Protein AF-A0A840BVS8-F1 (afdb_monomer)

Organism: NCBI:txid1348468

Nearest PDB structures (foldseek):
  7nw0-assembly1_W  TM=4.360E-01  e=3.030E-01  Homo sapiens
  7pub-assembly1_CJ  TM=1.740E-01  e=9.868E+00  Trypanosoma brucei brucei

pLDDT: mean 74.05, std 23.43, range [30.84, 96.75]

Structure (mmCIF, N/CA/C/O backbone):
data_AF-A0A840BVS8-F1
#
_entry.id   AF-A0A840BVS8-F1
#
loop_
_atom_site.group_PDB
_atom_site.id
_atom_site.type_symbol
_atom_site.label_atom_id
_atom_site.label_alt_id
_atom_site.label_comp_id
_atom_site.label_asym_id
_atom_site.label_entity_id
_atom_site.label_seq_id
_atom_site.pdbx_PDB_ins_code
_atom_site.Cartn_x
_atom_site.Cartn_y
_atom_site.Cartn_z
_atom_site.occupancy
_atom_site.B_iso_or_equiv
_atom_site.auth_seq_id
_atom_site.auth_comp_id
_atom_site.auth_asym_id
_atom_site.auth_atom_id
_atom_site.pdbx_PDB_model_num
ATOM 1 N N . MET A 1 1 ? 5.462 -17.879 -0.298 1.00 39.31 1 MET A N 1
ATOM 2 C CA . MET A 1 1 ? 5.095 -17.302 1.011 1.00 39.31 1 MET A CA 1
ATOM 3 C C . MET A 1 1 ? 4.521 -15.932 0.700 1.00 39.31 1 MET A C 1
ATOM 5 O O . MET A 1 1 ? 5.220 -15.146 0.084 1.00 39.31 1 MET A O 1
ATOM 9 N N . GLN A 1 2 ? 3.218 -15.728 0.883 1.00 50.72 2 GLN A N 1
ATOM 10 C CA . GLN A 1 2 ? 2.559 -14.486 0.470 1.00 50.72 2 GLN A CA 1
ATOM 11 C C . GLN A 1 2 ? 2.526 -13.551 1.673 1.00 50.72 2 GLN A C 1
ATOM 13 O O . GLN A 1 2 ? 1.845 -13.839 2.653 1.00 50.72 2 GLN A O 1
ATOM 18 N N . ASP A 1 3 ? 3.297 -12.473 1.603 1.00 63.78 3 ASP A N 1
ATOM 19 C CA . ASP A 1 3 ? 3.572 -11.621 2.753 1.00 63.78 3 ASP A CA 1
ATOM 20 C C . ASP A 1 3 ? 2.349 -10.759 3.118 1.00 63.78 3 ASP A C 1
ATOM 22 O O . ASP A 1 3 ? 2.007 -9.823 2.393 1.00 63.78 3 ASP A O 1
ATOM 26 N N . LEU A 1 4 ? 1.702 -11.055 4.252 1.00 80.94 4 LEU A N 1
ATOM 27 C CA . LEU A 1 4 ? 0.610 -10.256 4.833 1.00 80.94 4 LEU A CA 1
ATOM 28 C C . LEU A 1 4 ? 1.091 -8.841 5.198 1.00 80.94 4 LEU A C 1
ATOM 30 O O . LEU A 1 4 ? 2.190 -8.694 5.729 1.00 80.94 4 LEU A O 1
ATOM 34 N N . ILE A 1 5 ? 0.263 -7.815 4.958 1.00 89.62 5 ILE A N 1
ATOM 35 C CA . ILE A 1 5 ? 0.524 -6.453 5.462 1.00 89.62 5 ILE A CA 1
ATOM 36 C C . ILE A 1 5 ? 0.333 -6.461 6.985 1.00 89.62 5 ILE A C 1
ATOM 38 O O . ILE A 1 5 ? -0.582 -7.091 7.513 1.00 89.62 5 ILE A O 1
ATOM 42 N N . SER A 1 6 ? 1.207 -5.771 7.699 1.00 90.44 6 SER A N 1
ATOM 43 C CA . SER A 1 6 ? 1.193 -5.667 9.154 1.00 90.44 6 SER A CA 1
ATOM 44 C C . SER A 1 6 ? 1.357 -4.213 9.594 1.00 90.44 6 SER A C 1
ATOM 46 O O . SER A 1 6 ? 1.678 -3.341 8.789 1.00 90.44 6 SER A O 1
ATOM 48 N N . VAL A 1 7 ? 1.184 -3.935 10.889 1.00 89.75 7 VAL A N 1
ATOM 49 C CA . VAL A 1 7 ? 1.381 -2.579 11.439 1.00 89.75 7 VAL A CA 1
ATOM 50 C C . VAL A 1 7 ? 2.814 -2.072 11.200 1.00 89.75 7 VAL A C 1
ATOM 52 O O . VAL A 1 7 ? 3.013 -0.874 11.032 1.00 89.75 7 VAL A O 1
ATOM 55 N N . SER A 1 8 ? 3.811 -2.962 11.109 1.00 89.12 8 SER A N 1
ATOM 56 C CA . SER A 1 8 ? 5.203 -2.593 10.800 1.00 89.12 8 SER A CA 1
ATOM 57 C C . SER A 1 8 ? 5.421 -2.114 9.360 1.00 89.12 8 SER A C 1
ATOM 59 O O . SER A 1 8 ? 6.433 -1.471 9.094 1.00 89.12 8 SER A O 1
ATOM 61 N N . ASP A 1 9 ? 4.502 -2.418 8.440 1.00 90.75 9 ASP A N 1
ATOM 62 C CA . ASP A 1 9 ? 4.547 -1.947 7.050 1.00 90.75 9 ASP A CA 1
ATOM 63 C C . ASP A 1 9 ? 3.960 -0.528 6.891 1.00 90.75 9 ASP A C 1
ATOM 65 O O . ASP A 1 9 ? 3.984 0.041 5.795 1.00 90.75 9 ASP A O 1
ATOM 69 N N . LEU A 1 10 ? 3.405 0.046 7.966 1.00 92.75 10 LEU A N 1
ATOM 70 C CA . LEU A 1 10 ? 2.882 1.407 7.976 1.00 92.75 10 LEU A CA 1
ATOM 71 C C . LEU A 1 10 ? 4.001 2.416 8.253 1.00 92.75 10 LEU A C 1
ATOM 73 O O . LEU A 1 10 ? 4.800 2.272 9.177 1.00 92.75 10 LEU A O 1
ATOM 77 N N . HIS A 1 11 ? 4.005 3.495 7.481 1.00 91.75 11 HIS A N 1
ATOM 78 C CA . HIS A 1 11 ? 4.892 4.635 7.643 1.00 91.75 11 HIS A CA 1
ATOM 79 C C . HIS A 1 11 ? 4.084 5.858 8.056 1.00 91.75 11 HIS A C 1
ATOM 81 O O . HIS A 1 11 ? 3.116 6.210 7.386 1.00 91.75 11 HIS A O 1
ATOM 87 N N . VAL A 1 12 ? 4.500 6.522 9.131 1.00 91.62 12 VAL A N 1
ATOM 88 C CA . VAL A 1 12 ? 3.876 7.776 9.559 1.00 91.62 12 VAL A CA 1
ATOM 89 C C . VAL A 1 12 ? 4.434 8.916 8.711 1.00 91.62 12 VAL A C 1
ATOM 91 O O . VAL A 1 12 ? 5.645 9.141 8.685 1.00 91.62 12 VAL A O 1
ATOM 94 N N . ILE A 1 13 ? 3.558 9.606 7.984 1.00 90.00 13 ILE A N 1
ATOM 95 C CA . ILE A 1 13 ? 3.886 10.776 7.163 1.00 90.00 13 ILE A CA 1
ATOM 96 C C . ILE A 1 13 ? 2.826 11.833 7.454 1.00 90.00 13 ILE A C 1
ATOM 98 O O . ILE A 1 13 ? 1.644 11.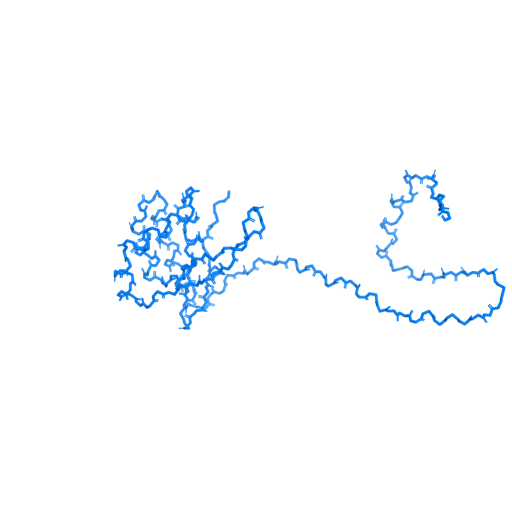565 7.253 1.00 90.00 13 ILE A O 1
ATOM 102 N N . ASN A 1 14 ? 3.250 13.024 7.887 1.00 85.75 14 ASN A N 1
ATOM 103 C CA . ASN A 1 14 ? 2.353 14.105 8.320 1.00 85.75 14 ASN A CA 1
ATOM 104 C C . ASN A 1 14 ? 1.349 13.631 9.389 1.00 85.75 14 ASN A C 1
ATOM 106 O O . ASN A 1 14 ? 0.152 13.840 9.241 1.00 85.75 14 ASN A O 1
ATOM 110 N N . ASP A 1 15 ? 1.838 12.910 10.404 1.00 86.12 15 ASP A N 1
ATOM 111 C CA . ASP A 1 15 ? 1.044 12.341 11.509 1.00 86.12 15 ASP A CA 1
ATOM 112 C C . ASP A 1 15 ? -0.045 11.326 11.105 1.00 86.12 15 ASP A C 1
ATOM 114 O O . ASP A 1 15 ? -0.802 10.841 11.945 1.00 86.12 15 ASP A O 1
ATOM 118 N N . GLU A 1 16 ? -0.072 10.913 9.836 1.00 89.06 16 GLU A N 1
ATOM 119 C CA . GLU A 1 16 ? -0.999 9.912 9.316 1.00 89.06 16 GLU A CA 1
ATOM 120 C C . GLU A 1 16 ? -0.276 8.600 8.977 1.00 89.06 16 GLU A C 1
ATOM 122 O O . GLU A 1 16 ? 0.796 8.619 8.356 1.00 89.06 16 GLU A O 1
ATOM 127 N N . PRO A 1 17 ? -0.854 7.434 9.318 1.00 94.00 17 PRO A N 1
ATOM 128 C CA . PRO A 1 17 ? -0.315 6.149 8.904 1.00 94.00 17 PRO A CA 1
ATOM 129 C C . PRO A 1 17 ? -0.551 5.940 7.406 1.00 94.00 17 PRO A C 1
ATOM 131 O O . PRO A 1 17 ? -1.658 6.131 6.896 1.00 94.00 17 PRO A O 1
ATOM 134 N N . ARG A 1 18 ? 0.486 5.505 6.690 1.00 95.19 18 ARG A N 1
ATOM 135 C CA . ARG A 1 18 ? 0.422 5.252 5.249 1.00 95.19 18 ARG A CA 1
ATOM 136 C C . ARG A 1 18 ? 1.116 3.958 4.858 1.00 95.19 18 ARG A C 1
ATOM 138 O O . ARG A 1 18 ? 2.193 3.650 5.359 1.00 95.19 18 ARG A O 1
ATOM 145 N N . VAL A 1 19 ? 0.534 3.228 3.914 1.00 95.50 19 VAL A N 1
ATOM 146 C CA . VAL A 1 19 ? 1.093 1.989 3.355 1.00 95.50 19 VAL A CA 1
ATOM 147 C C . VAL A 1 19 ? 1.761 2.258 2.006 1.00 95.50 19 VAL A C 1
ATOM 149 O O . VAL A 1 19 ? 1.285 3.072 1.212 1.00 95.50 19 VAL A O 1
ATOM 152 N N . LEU A 1 20 ? 2.880 1.581 1.743 1.00 95.56 20 LEU A N 1
ATOM 153 C CA . LEU A 1 20 ? 3.575 1.652 0.457 1.00 95.56 20 LEU A CA 1
ATOM 154 C C . LEU A 1 20 ? 2.785 0.923 -0.644 1.00 95.56 20 LEU A C 1
ATOM 156 O O . LEU A 1 20 ? 2.375 -0.226 -0.470 1.00 95.56 20 LEU A O 1
ATOM 160 N N . ASP A 1 21 ? 2.650 1.555 -1.810 1.00 94.75 21 ASP A N 1
ATOM 161 C CA . ASP A 1 21 ? 1.962 1.011 -2.988 1.00 94.75 21 ASP A CA 1
ATOM 162 C C . ASP A 1 21 ? 2.468 -0.373 -3.421 1.00 94.75 21 ASP A C 1
ATOM 164 O O . ASP A 1 21 ? 1.674 -1.274 -3.683 1.00 94.75 21 ASP A O 1
ATOM 168 N N . LEU A 1 22 ? 3.785 -0.578 -3.456 1.00 94.19 22 LEU A N 1
ATOM 169 C CA . LEU A 1 22 ? 4.374 -1.865 -3.830 1.00 94.19 22 LEU A CA 1
ATOM 170 C C . LEU A 1 22 ? 4.023 -2.972 -2.836 1.00 94.19 22 LEU A C 1
ATOM 172 O O . LEU A 1 22 ? 3.688 -4.078 -3.256 1.00 94.19 22 LEU A O 1
ATOM 176 N N . ARG A 1 23 ? 4.032 -2.656 -1.538 1.00 94.75 23 ARG A N 1
ATOM 177 C CA . ARG A 1 23 ? 3.671 -3.609 -0.484 1.00 94.75 23 ARG A CA 1
ATOM 178 C C . ARG A 1 23 ? 2.206 -4.021 -0.603 1.00 94.75 23 ARG A C 1
ATOM 180 O O . ARG A 1 23 ? 1.874 -5.201 -0.507 1.00 94.75 23 ARG A O 1
ATOM 187 N N . LEU A 1 24 ? 1.338 -3.050 -0.886 1.00 95.06 24 LEU A N 1
ATOM 188 C CA . LEU A 1 24 ? -0.071 -3.302 -1.157 1.00 95.06 24 LEU A CA 1
ATOM 189 C C . LEU A 1 24 ? -0.261 -4.188 -2.399 1.00 95.06 24 LEU A C 1
ATOM 191 O O . LEU A 1 24 ? -1.046 -5.133 -2.372 1.00 95.06 24 LEU A O 1
ATOM 195 N N . ALA A 1 25 ? 0.482 -3.929 -3.474 1.00 94.88 25 ALA A N 1
ATOM 196 C CA . ALA A 1 25 ? 0.388 -4.704 -4.707 1.00 94.88 25 ALA A CA 1
ATOM 197 C C . ALA A 1 25 ? 0.854 -6.160 -4.545 1.00 94.88 25 ALA A C 1
ATOM 199 O O . ALA A 1 25 ? 0.232 -7.073 -5.092 1.00 94.88 25 ALA A O 1
ATOM 200 N N . GLU A 1 26 ? 1.918 -6.392 -3.774 1.00 93.94 26 GLU A N 1
ATOM 201 C CA . GLU A 1 26 ? 2.373 -7.737 -3.400 1.00 93.94 26 GLU A CA 1
ATOM 202 C C . GLU A 1 26 ? 1.284 -8.495 -2.633 1.00 93.94 26 GLU A C 1
ATOM 204 O O . GLU A 1 26 ? 0.950 -9.633 -2.977 1.00 93.94 26 GLU A O 1
ATOM 209 N N . ALA A 1 27 ? 0.669 -7.847 -1.639 1.00 92.62 27 ALA A N 1
ATOM 210 C CA . ALA A 1 27 ? -0.419 -8.435 -0.865 1.00 92.62 27 ALA A CA 1
ATOM 211 C C . ALA A 1 27 ? -1.649 -8.743 -1.737 1.00 92.62 27 ALA A C 1
ATOM 213 O O . ALA A 1 27 ? -2.262 -9.802 -1.598 1.00 92.62 27 ALA A O 1
ATOM 214 N N . LEU A 1 28 ? -1.968 -7.865 -2.692 1.00 93.44 28 LEU A N 1
ATOM 215 C CA . LEU A 1 28 ? -3.047 -8.059 -3.664 1.00 93.44 28 LEU A CA 1
ATOM 216 C C . LEU A 1 28 ? -2.762 -9.170 -4.686 1.00 93.44 28 LEU A C 1
ATOM 218 O O . LEU A 1 28 ? -3.691 -9.595 -5.375 1.00 93.44 28 LEU A O 1
ATOM 222 N N . GLY A 1 29 ? -1.523 -9.666 -4.764 1.00 92.94 29 GLY A N 1
ATOM 223 C CA . GLY A 1 29 ? -1.130 -10.756 -5.657 1.00 92.94 29 GLY A CA 1
ATOM 224 C C . GLY A 1 29 ? -0.848 -10.310 -7.091 1.00 92.94 29 GLY A C 1
ATOM 225 O O . GLY A 1 29 ? -1.049 -11.085 -8.023 1.00 92.94 29 GLY A O 1
ATOM 226 N N . PHE A 1 30 ? -0.404 -9.068 -7.295 1.00 91.69 30 PHE A N 1
ATOM 227 C CA . PHE A 1 30 ? 0.022 -8.621 -8.618 1.00 91.69 30 PHE A CA 1
ATOM 228 C C . PHE A 1 30 ? 1.278 -9.375 -9.068 1.00 91.69 30 PHE A C 1
ATOM 230 O O . PHE A 1 30 ? 2.298 -9.345 -8.386 1.00 91.69 30 PHE A O 1
ATOM 237 N N . GLU A 1 31 ? 1.249 -9.942 -10.277 1.00 90.31 31 GLU A N 1
ATOM 238 C CA . GLU A 1 31 ? 2.444 -10.512 -10.927 1.00 90.31 31 GLU A CA 1
ATOM 239 C C . GLU A 1 31 ? 3.559 -9.460 -11.065 1.00 90.31 31 GLU A C 1
ATOM 241 O O . GLU A 1 31 ? 4.742 -9.730 -10.873 1.00 90.31 31 GLU A O 1
ATOM 246 N N . ARG A 1 32 ? 3.167 -8.218 -11.373 1.00 91.69 32 ARG A N 1
ATOM 247 C CA . ARG A 1 32 ? 4.057 -7.057 -11.429 1.00 91.69 32 ARG A CA 1
ATOM 248 C C . ARG A 1 32 ? 3.540 -5.988 -10.468 1.00 91.69 32 ARG A C 1
ATOM 250 O O . ARG A 1 32 ? 2.660 -5.225 -10.873 1.00 91.69 32 ARG A O 1
ATOM 257 N N . PRO A 1 33 ? 4.103 -5.867 -9.250 1.00 92.62 33 PRO A N 1
ATOM 258 C CA . PRO A 1 33 ? 3.636 -4.924 -8.230 1.00 92.62 33 PRO A CA 1
ATOM 259 C C . PRO A 1 33 ? 3.479 -3.479 -8.726 1.00 92.62 33 PRO A C 1
ATOM 261 O O . PRO A 1 33 ? 2.546 -2.778 -8.357 1.00 92.62 33 PRO A O 1
ATOM 264 N N . ARG A 1 34 ? 4.333 -3.041 -9.659 1.00 91.69 34 ARG A N 1
ATOM 265 C CA . ARG A 1 34 ? 4.301 -1.684 -10.235 1.00 91.69 34 ARG A CA 1
ATOM 266 C C . ARG A 1 34 ? 3.018 -1.350 -11.002 1.00 91.69 34 ARG A C 1
ATOM 268 O O . ARG A 1 34 ? 2.723 -0.169 -11.146 1.00 91.69 34 ARG A O 1
ATOM 275 N N . LYS A 1 35 ? 2.255 -2.346 -11.475 1.00 93.38 35 LYS A N 1
ATOM 276 C CA . LYS A 1 35 ? 0.983 -2.117 -12.185 1.00 93.38 35 LYS A CA 1
ATOM 277 C C . LYS A 1 35 ? -0.057 -1.410 -11.314 1.00 93.38 35 LYS A C 1
ATOM 279 O O . LYS A 1 35 ? -0.920 -0.727 -11.853 1.00 93.38 35 LYS A O 1
ATOM 284 N N . ILE A 1 36 ? 0.060 -1.493 -9.986 1.00 95.31 36 ILE A N 1
ATOM 285 C CA . ILE A 1 36 ? -0.809 -0.743 -9.071 1.00 95.31 36 ILE A CA 1
ATOM 286 C C . ILE A 1 36 ? -0.740 0.771 -9.310 1.00 95.31 36 ILE A C 1
ATOM 288 O O . ILE A 1 36 ? -1.720 1.478 -9.110 1.00 95.31 36 ILE A O 1
ATOM 292 N N . ARG A 1 37 ? 0.395 1.280 -9.804 1.00 95.00 37 ARG A N 1
ATOM 293 C CA . ARG A 1 37 ? 0.577 2.710 -10.067 1.00 95.00 37 ARG A CA 1
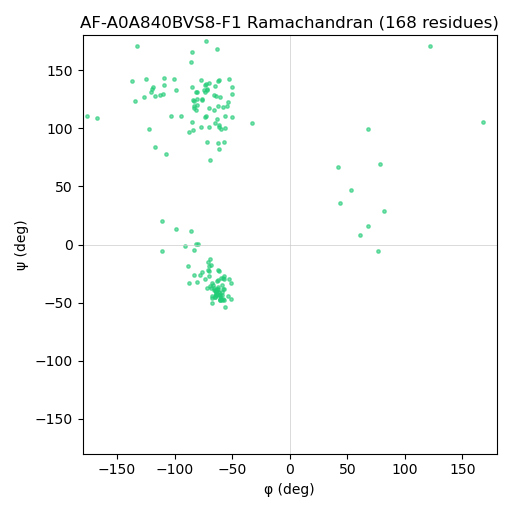ATOM 294 C C . ARG A 1 37 ? -0.303 3.195 -11.202 1.00 95.00 37 ARG A C 1
ATOM 296 O O . ARG A 1 37 ? -0.798 4.306 -11.133 1.00 95.00 37 ARG A O 1
ATOM 303 N N . GLU A 1 38 ? -0.566 2.357 -12.201 1.00 94.94 38 GLU A N 1
ATOM 304 C CA . GLU A 1 38 ? -1.517 2.701 -13.259 1.00 94.94 38 GLU A CA 1
ATOM 305 C C . GLU A 1 38 ? -2.928 2.895 -12.695 1.00 94.94 38 GLU A C 1
ATOM 307 O O . GLU A 1 38 ? -3.649 3.781 -13.140 1.00 94.94 38 GLU A O 1
ATOM 312 N N . ILE A 1 39 ? -3.314 2.095 -11.695 1.00 95.44 39 ILE A N 1
ATOM 313 C CA . ILE A 1 39 ? -4.605 2.227 -11.010 1.00 95.44 39 ILE A CA 1
ATOM 314 C C . ILE A 1 39 ? -4.646 3.532 -10.214 1.00 95.44 39 ILE A C 1
ATOM 316 O O . ILE A 1 39 ? -5.640 4.250 -10.287 1.00 95.44 39 ILE A O 1
ATOM 320 N N . ILE A 1 40 ? -3.567 3.852 -9.496 1.00 95.56 40 ILE A N 1
ATOM 321 C CA . ILE A 1 40 ? -3.450 5.097 -8.727 1.00 95.56 40 ILE A CA 1
ATOM 322 C C . ILE A 1 40 ? -3.553 6.312 -9.652 1.00 95.56 40 ILE A C 1
ATOM 324 O O . ILE A 1 40 ? -4.329 7.216 -9.375 1.00 95.56 40 ILE A O 1
ATOM 328 N N . GLU A 1 41 ? -2.827 6.322 -10.771 1.00 94.62 41 GLU A N 1
ATOM 329 C CA . GLU A 1 41 ? -2.858 7.447 -11.712 1.00 94.62 41 GLU A CA 1
ATOM 330 C C . GLU A 1 41 ? -4.224 7.619 -12.375 1.00 94.62 41 GLU A C 1
ATOM 332 O O . GLU A 1 41 ? -4.738 8.733 -12.447 1.00 94.62 41 GLU A O 1
ATOM 337 N N . ARG A 1 42 ? -4.839 6.523 -12.837 1.00 96.19 42 ARG A N 1
ATOM 338 C CA . ARG A 1 42 ? -6.152 6.575 -13.503 1.00 96.19 42 ARG A CA 1
ATOM 339 C C . ARG A 1 42 ? -7.260 7.075 -12.579 1.00 96.19 42 ARG A C 1
ATOM 341 O O . ARG A 1 42 ? -8.188 7.709 -13.062 1.00 96.19 42 ARG A O 1
ATOM 348 N N . ASN A 1 43 ? -7.154 6.802 -11.279 1.00 95.44 43 ASN A N 1
ATOM 349 C CA . ASN A 1 43 ? -8.157 7.175 -10.277 1.00 95.44 43 ASN A CA 1
ATOM 350 C C . ASN A 1 43 ? -7.654 8.273 -9.327 1.00 95.44 43 ASN A C 1
ATOM 352 O O . ASN A 1 43 ? -8.185 8.444 -8.232 1.00 95.44 43 ASN A O 1
ATOM 356 N N . ARG A 1 44 ? -6.628 9.027 -9.739 1.00 94.19 44 ARG A N 1
ATOM 357 C CA . ARG A 1 44 ? -5.964 10.047 -8.920 1.00 94.19 44 ARG A CA 1
ATOM 358 C C . ARG A 1 44 ? -6.948 11.029 -8.291 1.00 94.19 44 ARG A C 1
ATOM 360 O O . ARG A 1 44 ? -6.868 11.273 -7.095 1.00 94.19 44 ARG A O 1
ATOM 367 N N . HIS A 1 45 ? -7.879 11.542 -9.092 1.00 94.62 45 HIS A N 1
ATOM 368 C CA . HIS A 1 45 ? -8.861 12.532 -8.653 1.00 94.62 45 HIS A CA 1
ATOM 369 C C . HIS A 1 45 ? -9.723 12.023 -7.486 1.00 94.62 45 HIS A C 1
ATOM 371 O O . HIS A 1 45 ? -9.983 12.755 -6.537 1.00 94.62 45 HIS A O 1
ATOM 377 N N . GLU A 1 46 ? -10.140 10.755 -7.527 1.00 95.06 46 GLU A N 1
ATOM 378 C CA . GLU A 1 46 ? -10.904 10.139 -6.438 1.00 95.06 46 GLU A CA 1
ATOM 379 C C . GLU A 1 46 ? -10.026 9.878 -5.212 1.00 95.06 46 GLU A C 1
ATOM 381 O O . GLU A 1 46 ? -10.455 10.080 -4.087 1.00 95.06 46 GLU A O 1
ATOM 386 N N . LEU A 1 47 ? -8.764 9.489 -5.394 1.00 95.12 47 LEU A N 1
ATOM 387 C CA . LEU A 1 47 ? -7.850 9.289 -4.265 1.00 95.12 47 LEU A CA 1
ATOM 388 C C . LEU A 1 47 ? -7.513 10.599 -3.540 1.00 95.12 47 LEU A C 1
ATOM 390 O O . LEU A 1 47 ? -7.352 10.605 -2.317 1.00 95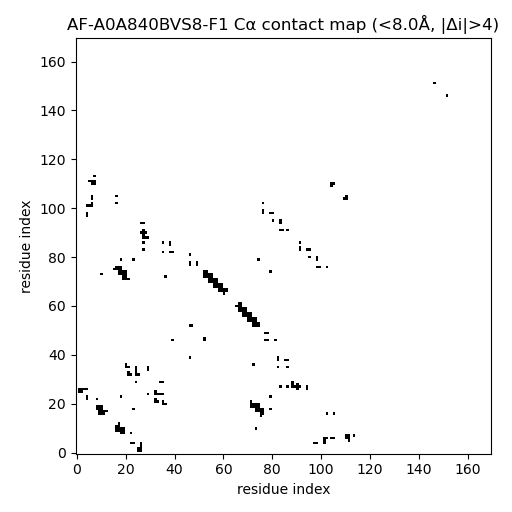.12 47 LEU A O 1
ATOM 394 N N . GLU A 1 48 ? -7.417 11.701 -4.282 1.00 94.31 48 GLU A N 1
ATOM 395 C CA . GLU A 1 48 ? -7.129 13.033 -3.746 1.00 94.31 48 GLU A CA 1
ATOM 396 C C . GLU A 1 48 ? -8.305 13.608 -2.936 1.00 94.31 48 GLU A C 1
ATOM 398 O O . GLU A 1 48 ? -8.071 14.400 -2.021 1.00 94.31 48 GLU A O 1
ATOM 403 N N . SER A 1 49 ? -9.550 13.152 -3.148 1.00 94.50 49 SER A N 1
ATOM 404 C CA . SER A 1 49 ? -10.684 13.566 -2.301 1.00 94.50 49 SER A CA 1
ATOM 405 C C . SER A 1 49 ? -10.609 13.028 -0.869 1.00 94.50 49 SER A C 1
ATOM 407 O O . SER A 1 49 ? -11.268 13.560 0.019 1.00 94.50 49 SER A O 1
ATOM 409 N N . PHE A 1 50 ? -9.794 11.997 -0.622 1.00 91.81 50 PHE A N 1
ATOM 410 C CA . PHE A 1 50 ? -9.550 11.435 0.713 1.00 91.81 50 PHE A CA 1
ATOM 411 C C . PHE A 1 50 ? -8.253 11.945 1.355 1.00 91.81 50 PHE A C 1
ATOM 413 O O . PHE A 1 50 ? -7.775 11.375 2.338 1.00 91.81 50 PHE A O 1
ATOM 420 N N . GLY A 1 51 ? -7.666 13.000 0.791 1.00 90.31 51 GLY A N 1
ATOM 421 C CA . GLY A 1 51 ? -6.465 13.653 1.295 1.00 90.31 51 GLY A CA 1
ATOM 422 C C . GLY A 1 51 ? -5.324 13.666 0.284 1.00 90.31 51 GLY A C 1
ATOM 423 O O . GLY A 1 51 ? -5.356 13.016 -0.761 1.00 90.31 51 GLY A O 1
ATOM 424 N N . THR A 1 52 ? -4.268 14.405 0.615 1.00 89.56 52 THR A N 1
ATOM 425 C CA . THR A 1 52 ? -3.125 14.599 -0.280 1.00 89.56 52 THR A CA 1
ATOM 426 C C . THR A 1 52 ? -2.410 13.274 -0.552 1.00 89.56 52 THR A C 1
ATOM 428 O O . THR A 1 52 ? -2.029 12.541 0.372 1.00 89.56 52 THR A O 1
ATOM 431 N N . LEU A 1 53 ? -2.205 12.959 -1.833 1.00 88.69 53 LEU A N 1
ATOM 432 C CA . LEU A 1 53 ? -1.321 11.870 -2.240 1.00 88.69 53 LEU A CA 1
ATOM 433 C C . LEU A 1 53 ? 0.118 12.211 -1.842 1.00 88.69 53 LEU A C 1
ATOM 435 O O . LEU A 1 53 ? 0.578 13.327 -2.064 1.00 88.69 53 LEU A O 1
ATOM 439 N N . ALA A 1 54 ? 0.844 11.238 -1.291 1.00 89.00 54 ALA A N 1
ATOM 440 C CA . ALA A 1 54 ? 2.234 11.407 -0.870 1.00 89.00 54 ALA A CA 1
ATOM 441 C C . ALA A 1 54 ? 3.194 10.670 -1.829 1.00 89.00 54 ALA A C 1
ATOM 443 O O . ALA A 1 54 ? 3.648 9.562 -1.514 1.00 89.00 54 ALA A O 1
ATOM 444 N N . PRO A 1 55 ? 3.493 11.234 -3.020 1.00 89.44 55 PRO A N 1
ATOM 445 C CA . PRO A 1 55 ? 4.497 10.683 -3.915 1.00 89.44 55 PRO A CA 1
ATOM 446 C C . PRO A 1 55 ? 5.902 10.957 -3.372 1.00 89.44 55 PRO A C 1
ATOM 448 O O . PRO A 1 55 ? 6.267 12.092 -3.065 1.00 89.44 55 PRO A O 1
ATOM 451 N N . ARG A 1 56 ? 6.738 9.924 -3.328 1.00 90.06 56 ARG A N 1
ATOM 452 C CA . ARG A 1 56 ? 8.154 10.023 -2.976 1.00 90.06 56 ARG A CA 1
ATOM 453 C C . ARG A 1 56 ? 9.005 9.603 -4.164 1.00 90.06 56 ARG A C 1
ATOM 455 O O . ARG A 1 56 ? 8.828 8.520 -4.713 1.00 90.06 56 ARG A O 1
ATOM 462 N N . ARG A 1 57 ? 9.960 10.445 -4.568 1.00 89.25 57 ARG A N 1
ATOM 463 C CA . ARG A 1 57 ? 10.961 10.059 -5.572 1.00 89.25 57 ARG A CA 1
ATOM 464 C C . ARG A 1 57 ? 12.101 9.308 -4.898 1.00 89.25 57 ARG A C 1
ATOM 466 O O . ARG A 1 57 ? 12.749 9.835 -3.996 1.00 89.25 57 ARG A O 1
ATOM 473 N N . ARG A 1 58 ? 12.375 8.096 -5.368 1.00 85.69 58 ARG A N 1
ATOM 474 C CA . ARG A 1 58 ? 13.476 7.252 -4.911 1.00 85.69 58 ARG A CA 1
ATOM 475 C C . ARG A 1 58 ? 14.424 6.956 -6.064 1.00 85.69 58 ARG A C 1
ATOM 477 O O . ARG A 1 58 ? 13.993 6.593 -7.154 1.00 85.69 58 ARG A O 1
ATOM 484 N N . ALA A 1 59 ? 15.726 7.088 -5.825 1.00 85.38 59 ALA A N 1
ATOM 485 C CA . ALA A 1 59 ? 16.732 6.638 -6.778 1.00 85.38 59 ALA A CA 1
ATOM 486 C C . ALA A 1 59 ? 16.857 5.110 -6.719 1.00 85.38 59 ALA A C 1
ATOM 488 O O . ALA A 1 59 ? 17.112 4.539 -5.660 1.00 85.38 59 ALA A O 1
ATOM 489 N N . GLN A 1 60 ? 16.706 4.453 -7.864 1.00 82.56 60 GLN A N 1
ATOM 490 C CA . GLN A 1 60 ? 16.921 3.023 -8.029 1.00 82.56 60 GLN A CA 1
ATOM 491 C C . GLN A 1 60 ? 18.053 2.787 -9.039 1.00 82.56 60 GLN A C 1
ATOM 493 O O . GLN A 1 60 ? 18.106 3.412 -10.100 1.00 82.56 60 GLN A O 1
ATOM 498 N N . LEU A 1 61 ? 18.965 1.870 -8.721 1.00 84.88 61 LEU A N 1
ATOM 499 C CA . LEU A 1 61 ? 20.000 1.410 -9.647 1.00 84.88 61 LEU A CA 1
ATOM 500 C C . LEU A 1 61 ? 19.387 0.484 -10.701 1.00 84.88 61 LEU A C 1
ATOM 502 O O . LEU A 1 61 ? 18.607 -0.413 -10.379 1.00 84.88 61 LEU A O 1
ATOM 506 N N . ARG A 1 62 ? 19.728 0.712 -11.967 1.00 80.62 62 ARG A N 1
ATOM 507 C CA . ARG A 1 62 ? 19.468 -0.230 -13.057 1.00 80.62 62 ARG A CA 1
ATOM 508 C C . ARG A 1 62 ? 20.591 -1.261 -13.144 1.00 80.62 62 ARG A C 1
ATOM 510 O O . ARG A 1 62 ? 21.674 -1.057 -12.604 1.00 80.62 62 ARG A O 1
ATOM 517 N N . ALA A 1 63 ? 20.336 -2.340 -13.881 1.00 80.75 63 ALA A N 1
ATOM 518 C CA . ALA A 1 63 ? 21.319 -3.396 -14.131 1.00 80.75 63 ALA A CA 1
ATOM 519 C C . ALA A 1 63 ? 22.614 -2.878 -14.791 1.00 80.75 63 ALA A C 1
ATOM 521 O O . ALA A 1 63 ? 23.678 -3.435 -14.567 1.00 80.75 63 ALA A O 1
ATOM 522 N N . ASN A 1 64 ? 22.537 -1.779 -15.547 1.00 84.81 64 ASN A N 1
ATOM 523 C CA . ASN A 1 64 ? 23.686 -1.116 -16.172 1.00 84.81 64 ASN A CA 1
ATOM 524 C C . ASN A 1 64 ? 24.400 -0.101 -15.252 1.00 84.81 64 ASN A C 1
ATOM 526 O O . ASN A 1 64 ? 25.167 0.723 -15.738 1.00 84.81 64 ASN A O 1
ATOM 530 N N . GLY A 1 65 ? 24.100 -0.085 -13.949 1.00 84.69 65 GLY A N 1
ATOM 531 C CA . GLY A 1 65 ? 24.701 0.842 -12.984 1.00 84.69 65 GLY A CA 1
ATOM 532 C C . GLY A 1 65 ? 24.147 2.273 -13.022 1.00 84.69 65 GLY A C 1
ATOM 533 O O . GLY A 1 65 ? 24.469 3.075 -12.146 1.00 84.69 65 GLY A O 1
ATOM 534 N N . ALA A 1 66 ? 23.268 2.610 -13.972 1.00 86.56 66 ALA A N 1
ATOM 535 C CA . ALA A 1 66 ? 22.656 3.933 -14.037 1.00 86.56 66 ALA A CA 1
ATOM 536 C C . ALA A 1 66 ? 21.598 4.116 -12.937 1.00 86.56 66 ALA A C 1
ATOM 538 O O . ALA A 1 66 ? 20.765 3.238 -12.689 1.00 86.56 66 ALA A O 1
ATOM 539 N N . ARG A 1 67 ? 21.586 5.288 -12.296 1.00 86.81 67 ARG A N 1
ATOM 540 C CA . ARG A 1 67 ? 20.523 5.672 -11.359 1.00 86.81 67 ARG A CA 1
ATOM 541 C C . ARG A 1 67 ? 19.316 6.179 -12.143 1.00 86.81 67 ARG A C 1
ATOM 543 O O . ARG A 1 67 ? 19.455 7.045 -12.999 1.00 86.81 67 ARG A O 1
ATOM 550 N N . HIS A 1 68 ? 18.130 5.676 -11.824 1.00 85.44 68 HIS A N 1
ATOM 551 C CA . HIS A 1 68 ? 16.870 6.218 -12.326 1.00 85.44 68 HIS A CA 1
ATOM 552 C C . HIS A 1 68 ? 15.947 6.577 -11.166 1.00 85.44 68 HIS A C 1
ATOM 554 O O . HIS A 1 68 ? 15.916 5.882 -10.151 1.00 85.44 68 HIS A O 1
ATOM 560 N N . LEU A 1 69 ? 15.214 7.679 -11.310 1.00 85.62 69 LEU A N 1
ATOM 561 C CA . LEU A 1 69 ? 14.227 8.098 -10.324 1.00 85.62 69 LEU A CA 1
ATOM 562 C C . LEU A 1 69 ? 12.930 7.322 -10.540 1.00 85.62 69 LEU A C 1
ATOM 564 O O . LEU A 1 69 ? 12.425 7.227 -11.657 1.00 85.62 69 LEU A O 1
ATOM 568 N N . VAL A 1 70 ? 12.402 6.779 -9.453 1.00 86.62 70 VAL A N 1
ATOM 569 C CA . VAL A 1 70 ? 11.145 6.042 -9.403 1.00 86.62 70 VAL A CA 1
ATOM 570 C C . VAL A 1 70 ? 10.222 6.752 -8.427 1.00 86.62 70 VAL A C 1
ATOM 572 O O . VAL A 1 70 ? 10.631 7.074 -7.315 1.00 86.62 70 VAL A O 1
ATOM 575 N N . THR A 1 71 ? 8.982 6.995 -8.839 1.00 90.06 71 THR A N 1
ATOM 576 C CA . THR A 1 71 ? 7.939 7.513 -7.948 1.00 90.06 71 THR A CA 1
ATOM 577 C C . THR A 1 71 ? 7.314 6.353 -7.182 1.00 90.06 71 THR A C 1
ATOM 579 O O . THR A 1 71 ? 6.849 5.397 -7.798 1.00 90.06 71 THR A O 1
ATOM 582 N N . GLU A 1 72 ? 7.329 6.427 -5.859 1.00 92.75 72 GLU A N 1
ATOM 583 C CA . GLU A 1 72 ? 6.651 5.525 -4.926 1.00 92.75 72 GLU A CA 1
ATOM 584 C C . GLU A 1 72 ? 5.480 6.278 -4.288 1.00 92.75 72 GLU A C 1
ATOM 586 O O . GLU A 1 72 ? 5.590 7.477 -4.028 1.00 92.75 72 GLU A O 1
ATOM 591 N N . TYR A 1 73 ? 4.363 5.594 -4.050 1.00 94.94 73 TYR A N 1
ATOM 592 C CA . TYR A 1 73 ? 3.175 6.198 -3.448 1.00 94.94 73 TYR A CA 1
ATOM 593 C C . TYR A 1 73 ? 2.964 5.670 -2.034 1.00 94.94 73 TYR A C 1
ATOM 595 O O . TYR A 1 73 ? 2.931 4.459 -1.818 1.00 94.94 73 TYR A O 1
ATOM 603 N N . HIS A 1 74 ? 2.787 6.589 -1.086 1.00 95.56 74 HIS A N 1
ATOM 604 C CA . HIS A 1 74 ? 2.359 6.278 0.274 1.00 95.56 74 HIS A CA 1
ATOM 605 C C . HIS A 1 74 ? 0.878 6.633 0.437 1.00 95.56 74 HIS A C 1
ATOM 607 O O . HIS A 1 74 ? 0.499 7.809 0.417 1.00 95.56 74 HIS A O 1
ATOM 613 N N . LEU A 1 75 ? 0.047 5.604 0.581 1.00 96.44 75 LEU A N 1
ATOM 614 C CA . LEU A 1 75 ? -1.410 5.708 0.598 1.00 96.44 75 LEU A CA 1
ATOM 615 C C . LEU A 1 75 ? -1.927 5.703 2.035 1.00 96.44 75 LEU A C 1
ATOM 617 O O . LEU A 1 75 ? -1.518 4.850 2.823 1.00 96.44 75 LEU A O 1
ATOM 621 N N . ASN A 1 76 ? -2.831 6.624 2.371 1.00 95.94 76 ASN A N 1
ATOM 622 C CA . ASN A 1 76 ? -3.574 6.557 3.633 1.00 95.94 76 ASN A CA 1
ATOM 623 C C . ASN A 1 76 ? -4.633 5.429 3.596 1.00 95.94 76 ASN A C 1
ATOM 625 O O . ASN A 1 76 ? -4.809 4.761 2.574 1.00 95.94 76 ASN A O 1
ATOM 629 N N . GLU A 1 77 ? -5.321 5.183 4.715 1.00 95.38 77 GLU A N 1
ATOM 630 C CA . GLU A 1 77 ? -6.298 4.086 4.827 1.00 95.38 77 GLU A CA 1
ATOM 631 C C . GLU A 1 77 ? -7.415 4.155 3.766 1.00 95.38 77 GLU A C 1
ATOM 633 O O . GLU A 1 77 ? -7.567 3.174 3.028 1.00 95.38 77 GLU A O 1
ATOM 638 N N . PRO A 1 78 ? -8.155 5.274 3.597 1.00 95.94 78 PRO A N 1
ATOM 639 C CA . PRO A 1 78 ? -9.182 5.357 2.558 1.00 95.94 78 PRO A CA 1
ATOM 640 C C . PRO A 1 78 ? -8.628 5.135 1.146 1.00 95.94 78 PRO A C 1
ATOM 642 O O . PRO A 1 78 ? -9.205 4.374 0.367 1.00 95.94 78 PRO A O 1
ATOM 645 N N . GLN A 1 79 ? -7.477 5.734 0.824 1.00 96.75 79 GLN A N 1
ATOM 646 C CA . GLN A 1 79 ? -6.838 5.581 -0.484 1.00 96.75 79 GLN A CA 1
ATOM 647 C C . GLN A 1 79 ? -6.475 4.118 -0.766 1.00 96.75 79 GLN A C 1
ATOM 649 O O . GLN A 1 79 ? -6.738 3.610 -1.857 1.00 96.75 79 GLN A O 1
ATOM 654 N N . ALA A 1 80 ? -5.907 3.409 0.215 1.00 96.44 80 ALA A N 1
ATOM 655 C CA . ALA A 1 80 ? -5.549 2.000 0.072 1.00 96.44 80 ALA A CA 1
ATOM 656 C C . ALA A 1 80 ? -6.784 1.107 -0.147 1.00 96.44 80 ALA A C 1
ATOM 658 O O . ALA A 1 80 ? -6.750 0.198 -0.983 1.00 96.44 80 ALA A O 1
ATOM 659 N N . LEU A 1 81 ? -7.890 1.381 0.555 1.00 95.88 81 LEU A N 1
ATOM 660 C CA . LEU A 1 81 ? -9.148 0.647 0.392 1.00 95.88 81 LEU A CA 1
ATOM 661 C C . LEU A 1 81 ? -9.742 0.832 -1.009 1.00 95.88 81 LEU A C 1
ATOM 663 O O . LEU A 1 81 ? -10.148 -0.152 -1.631 1.00 95.88 81 LEU A O 1
ATOM 667 N N . ILE A 1 82 ? -9.729 2.056 -1.535 1.00 95.06 82 ILE A N 1
ATOM 668 C CA . ILE A 1 82 ? -10.211 2.368 -2.888 1.00 95.06 82 ILE A CA 1
ATOM 669 C C . ILE A 1 82 ? -9.351 1.680 -3.948 1.00 95.06 82 ILE A C 1
ATOM 671 O O . ILE A 1 82 ? -9.871 1.019 -4.849 1.00 95.06 82 ILE A O 1
ATOM 675 N N . VAL A 1 83 ? -8.024 1.732 -3.808 1.00 95.75 83 VAL A N 1
ATOM 676 C CA . VAL A 1 83 ? -7.114 1.009 -4.711 1.00 95.75 83 VAL A CA 1
ATOM 677 C C . VAL A 1 83 ? -7.403 -0.496 -4.701 1.00 95.75 83 VAL A C 1
ATOM 679 O O . VAL A 1 83 ? -7.386 -1.132 -5.760 1.00 95.75 83 VAL A O 1
ATOM 682 N N . CYS A 1 84 ? -7.736 -1.080 -3.546 1.00 94.88 84 CYS A N 1
ATOM 683 C CA . CYS A 1 84 ? -8.154 -2.481 -3.485 1.00 94.88 84 CYS A CA 1
ATOM 684 C C . CYS A 1 84 ? -9.457 -2.741 -4.253 1.00 94.88 84 CYS A C 1
ATOM 686 O O . CYS A 1 84 ? -9.559 -3.763 -4.933 1.00 94.88 84 CYS A O 1
ATOM 688 N N . MET A 1 85 ? -10.437 -1.834 -4.178 1.00 93.31 85 MET A N 1
ATOM 689 C CA . MET A 1 85 ? -11.691 -1.948 -4.935 1.00 93.31 85 MET A CA 1
ATOM 690 C C . MET A 1 85 ? -11.437 -1.930 -6.449 1.00 93.31 85 MET A C 1
ATOM 692 O O . MET A 1 85 ? -12.003 -2.747 -7.178 1.00 93.31 85 MET A O 1
ATOM 696 N N . PHE A 1 86 ? -10.528 -1.074 -6.923 1.00 93.44 86 PHE A N 1
ATOM 697 C CA . PHE A 1 86 ? -10.183 -0.990 -8.346 1.00 93.44 86 PHE A CA 1
ATOM 698 C C . PHE A 1 86 ? -9.289 -2.124 -8.855 1.00 93.44 86 PHE A C 1
ATOM 700 O O . PHE A 1 86 ? -9.307 -2.426 -10.047 1.00 93.44 86 PHE A O 1
ATOM 707 N N . SER A 1 87 ? -8.532 -2.782 -7.977 1.00 90.06 87 SER A N 1
ATOM 708 C CA . SER A 1 87 ? -7.568 -3.816 -8.376 1.00 90.06 87 SER A CA 1
ATOM 709 C C . SER A 1 87 ? -8.207 -5.119 -8.861 1.00 90.06 87 SER A C 1
ATOM 711 O O . SER A 1 87 ? -7.553 -5.861 -9.589 1.00 90.06 87 SER A O 1
ATOM 713 N N . ARG A 1 88 ? -9.467 -5.402 -8.485 1.00 86.31 88 ARG A N 1
ATOM 714 C CA . ARG A 1 88 ? -10.249 -6.588 -8.910 1.00 86.31 88 ARG A CA 1
ATOM 715 C C . ARG A 1 88 ? -9.460 -7.913 -8.883 1.00 86.31 88 ARG A C 1
ATOM 717 O O . ARG A 1 88 ? -9.656 -8.777 -9.734 1.00 86.31 88 ARG A O 1
ATOM 724 N N . THR A 1 89 ? -8.560 -8.085 -7.914 1.00 89.81 89 THR A N 1
ATOM 725 C CA . THR A 1 89 ? -7.796 -9.328 -7.740 1.00 89.81 89 THR A CA 1
ATOM 726 C C . THR A 1 89 ? -8.581 -10.335 -6.903 1.00 89.81 89 THR A C 1
ATOM 728 O O . THR A 1 89 ? -9.416 -9.954 -6.083 1.00 89.81 89 THR A O 1
ATOM 731 N N . ALA A 1 90 ? -8.272 -11.628 -7.045 1.00 89.31 90 ALA A N 1
ATOM 732 C CA . ALA A 1 90 ? -8.895 -12.684 -6.238 1.00 89.31 90 ALA A CA 1
ATOM 733 C C . ALA A 1 90 ? -8.710 -12.464 -4.722 1.00 89.31 90 ALA A C 1
ATOM 735 O O . ALA A 1 90 ? -9.573 -12.822 -3.931 1.00 89.31 90 ALA A O 1
ATOM 736 N N . ARG A 1 91 ? -7.607 -11.813 -4.325 1.00 89.06 91 ARG A N 1
ATOM 737 C CA . ARG A 1 91 ? -7.256 -11.523 -2.924 1.00 89.06 91 ARG A CA 1
ATOM 738 C C . ARG A 1 91 ? -7.776 -10.174 -2.424 1.00 89.06 91 ARG A C 1
ATOM 740 O O . ARG A 1 91 ? -7.558 -9.827 -1.268 1.00 89.06 91 ARG A O 1
ATOM 747 N N . ALA A 1 92 ? -8.447 -9.386 -3.265 1.00 91.62 92 ALA A N 1
ATOM 748 C CA . ALA A 1 92 ? -8.847 -8.026 -2.910 1.00 91.62 92 ALA A CA 1
ATOM 749 C C . ALA A 1 92 ? -9.812 -7.973 -1.714 1.00 91.62 92 ALA A C 1
ATOM 751 O O . ALA A 1 92 ? -9.817 -6.991 -0.976 1.00 91.62 92 ALA A O 1
ATOM 752 N N . ALA A 1 93 ? -10.651 -8.993 -1.507 1.00 90.44 93 ALA A N 1
ATOM 753 C CA . ALA A 1 93 ? -11.524 -9.069 -0.333 1.00 90.44 93 ALA A CA 1
ATOM 754 C C . ALA A 1 93 ? -10.720 -9.256 0.965 1.00 90.44 93 ALA A C 1
ATOM 756 O O . ALA A 1 93 ? -10.873 -8.464 1.895 1.00 90.44 93 ALA A O 1
ATOM 757 N N . ASP A 1 94 ? -9.806 -10.227 0.981 1.00 91.56 94 ASP A N 1
ATOM 758 C CA . ASP A 1 94 ? -8.974 -10.530 2.148 1.00 91.56 94 ASP A CA 1
ATOM 759 C C . ASP A 1 94 ? -8.048 -9.364 2.495 1.00 91.56 94 ASP A C 1
ATOM 761 O O . ASP A 1 94 ? -7.934 -8.973 3.656 1.00 91.56 94 ASP A O 1
ATOM 765 N N . VAL A 1 95 ? -7.434 -8.747 1.480 1.00 93.56 95 VAL A N 1
ATOM 766 C CA . VAL A 1 95 ? -6.546 -7.593 1.679 1.00 93.56 95 VAL A CA 1
ATOM 767 C C . VAL A 1 95 ? -7.311 -6.386 2.220 1.00 93.56 95 VAL A C 1
ATOM 769 O O . VAL A 1 95 ? -6.802 -5.707 3.106 1.00 93.56 95 VAL A O 1
ATOM 772 N N . ARG A 1 96 ? -8.547 -6.130 1.762 1.00 93.88 96 ARG A N 1
ATOM 773 C CA . ARG A 1 96 ? -9.384 -5.050 2.319 1.00 93.88 96 ARG A CA 1
ATOM 774 C C . ARG A 1 96 ? -9.673 -5.265 3.798 1.00 93.88 96 ARG A C 1
ATOM 776 O O . ARG A 1 96 ? -9.513 -4.332 4.578 1.00 93.88 96 ARG A O 1
ATOM 783 N N . ARG A 1 97 ? -10.063 -6.484 4.184 1.00 92.44 97 ARG A N 1
ATOM 784 C CA . ARG A 1 97 ?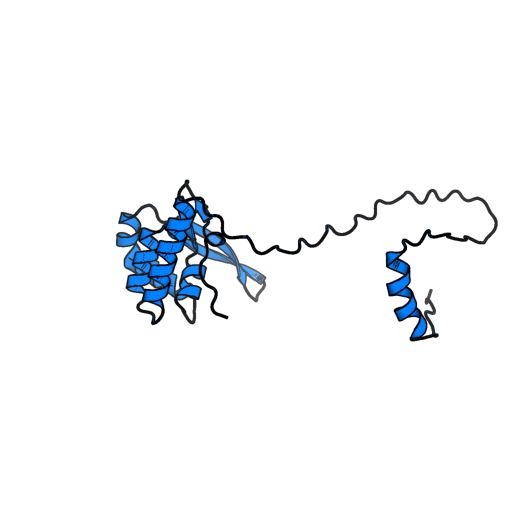 -10.290 -6.837 5.592 1.00 92.44 97 ARG A CA 1
ATOM 785 C C . ARG A 1 97 ? -9.032 -6.589 6.425 1.00 92.44 97 ARG A C 1
ATOM 787 O O . ARG A 1 97 ? -9.094 -5.942 7.464 1.00 92.44 97 ARG A O 1
ATOM 794 N N . LEU A 1 98 ? -7.896 -7.067 5.934 1.00 92.62 98 LEU A N 1
ATOM 795 C CA . LEU A 1 98 ? -6.620 -6.964 6.625 1.00 92.62 98 LEU A CA 1
ATOM 796 C C . LEU A 1 98 ? -6.134 -5.513 6.754 1.00 92.62 98 LEU A C 1
ATOM 798 O O . LEU A 1 98 ? -5.616 -5.146 7.803 1.00 92.62 98 LEU A O 1
ATOM 802 N N . LEU A 1 99 ? -6.346 -4.663 5.744 1.00 94.12 99 LEU A N 1
ATOM 803 C CA . LEU A 1 99 ? -6.066 -3.228 5.858 1.00 94.12 99 LEU A CA 1
ATOM 804 C C . LEU A 1 99 ? -6.871 -2.598 6.999 1.00 94.12 99 LEU A C 1
ATOM 806 O O . LEU A 1 99 ? -6.284 -1.921 7.839 1.00 94.12 99 LEU A O 1
ATOM 810 N N . VAL A 1 100 ? -8.180 -2.866 7.075 1.00 93.50 100 VAL A N 1
ATOM 811 C CA . VAL A 1 100 ? -9.026 -2.360 8.171 1.00 93.50 100 VAL A CA 1
ATOM 812 C C . VAL A 1 100 ? -8.487 -2.820 9.527 1.00 93.50 100 VAL A C 1
ATOM 814 O O . VAL A 1 100 ? -8.325 -2.004 10.432 1.00 93.50 100 VAL A O 1
ATOM 817 N N . GLU A 1 101 ? -8.154 -4.104 9.671 1.00 92.62 101 GLU A N 1
ATOM 818 C CA . GLU A 1 101 ? -7.601 -4.653 10.916 1.00 92.62 101 GLU A CA 1
ATOM 819 C C . GLU A 1 101 ? -6.264 -3.989 11.299 1.00 92.62 101 GLU A C 1
ATOM 821 O O . GLU A 1 101 ? -6.075 -3.606 12.454 1.00 92.62 101 GLU A O 1
ATOM 826 N N . VAL A 1 102 ? -5.361 -3.785 10.336 1.00 92.81 102 VAL A N 1
ATOM 827 C CA . VAL A 1 102 ? -4.038 -3.176 10.547 1.00 92.81 102 VAL A CA 1
ATOM 828 C C . VAL A 1 102 ? -4.140 -1.698 10.933 1.00 92.81 102 VAL A C 1
ATOM 830 O O . VAL A 1 102 ? -3.505 -1.278 11.903 1.00 92.81 102 VAL A O 1
ATOM 833 N N . PHE A 1 103 ? -4.958 -0.904 10.238 1.00 93.50 103 PHE A N 1
ATOM 834 C CA . PHE A 1 103 ? -5.146 0.512 10.575 1.00 93.50 103 PHE A CA 1
ATOM 835 C C . PHE A 1 103 ? -5.898 0.697 11.900 1.00 93.50 103 PHE A C 1
ATOM 837 O O . PHE A 1 103 ? -5.555 1.584 12.687 1.00 93.50 103 PHE A O 1
ATOM 844 N N . MET A 1 104 ? -6.860 -0.177 12.215 1.00 92.00 104 MET A N 1
ATOM 845 C CA . MET A 1 104 ? -7.497 -0.211 13.536 1.00 92.00 104 MET A CA 1
ATOM 846 C C . MET A 1 104 ? -6.505 -0.572 14.645 1.00 92.00 104 MET A C 1
ATOM 848 O O . MET A 1 104 ? -6.507 0.074 15.692 1.00 92.00 104 MET A O 1
ATOM 852 N N . ALA A 1 105 ? -5.640 -1.564 14.425 1.00 90.44 105 ALA A N 1
ATOM 853 C CA . ALA A 1 105 ? -4.602 -1.938 15.383 1.00 90.44 105 ALA A CA 1
ATOM 854 C C . ALA A 1 105 ? -3.615 -0.786 15.632 1.00 90.44 105 ALA A C 1
ATOM 856 O O . ALA A 1 105 ? -3.285 -0.513 16.787 1.00 90.44 105 ALA A O 1
ATOM 857 N N . TRP A 1 106 ? -3.221 -0.063 14.576 1.00 91.00 106 TRP A N 1
ATOM 858 C CA . TRP A 1 106 ? -2.386 1.135 14.687 1.00 91.00 106 TRP A CA 1
ATOM 859 C C . TRP A 1 106 ? -3.063 2.229 15.525 1.00 91.00 106 TRP A C 1
ATOM 861 O O . TRP A 1 106 ? -2.455 2.728 16.470 1.00 91.00 106 TRP A O 1
ATOM 871 N N . ARG A 1 107 ? -4.346 2.535 15.265 1.00 90.19 107 ARG A N 1
ATOM 872 C CA . ARG A 1 107 ? -5.129 3.504 16.062 1.00 90.19 107 ARG A CA 1
ATOM 873 C C . ARG A 1 107 ? -5.227 3.124 17.540 1.00 90.19 107 ARG A C 1
ATOM 875 O O . ARG A 1 107 ? -5.244 3.995 18.401 1.00 90.19 107 ARG A O 1
ATOM 882 N N . GLN A 1 108 ? -5.302 1.830 17.836 1.00 89.25 108 GLN A N 1
ATOM 883 C CA . GLN A 1 108 ? -5.368 1.305 19.203 1.00 89.25 108 GLN A CA 1
ATOM 884 C C . GLN A 1 108 ? -3.996 1.245 19.896 1.00 89.25 108 GLN A C 1
ATOM 886 O O . GLN A 1 108 ? -3.915 0.771 21.027 1.00 89.25 108 GLN A O 1
ATOM 891 N N . GLY A 1 109 ? -2.914 1.665 19.229 1.00 83.38 109 GLY A N 1
ATOM 892 C CA . GLY A 1 109 ? -1.556 1.585 19.769 1.00 83.38 109 GLY A CA 1
ATOM 893 C C . GLY A 1 109 ? -1.029 0.153 19.909 1.00 83.38 109 GLY A C 1
ATOM 894 O O . GLY A 1 109 ? -0.039 -0.072 20.604 1.00 83.38 109 GLY A O 1
ATOM 895 N N . LYS A 1 110 ? -1.667 -0.834 19.263 1.00 71.56 110 LYS A N 1
ATOM 896 C CA . LYS A 1 110 ? -1.205 -2.225 19.281 1.00 71.56 110 LYS A CA 1
ATOM 897 C C . LYS A 1 110 ? -0.021 -2.355 18.330 1.00 71.56 110 LYS A C 1
ATOM 899 O O . LYS A 1 110 ? -0.181 -2.426 17.112 1.00 71.56 110 LYS A O 1
ATOM 904 N N . THR A 1 111 ? 1.181 -2.379 18.889 1.00 60.09 111 THR A N 1
ATOM 905 C CA . THR A 1 111 ? 2.403 -2.658 18.139 1.00 60.09 111 THR A CA 1
ATOM 906 C C . THR A 1 111 ? 2.487 -4.155 17.854 1.00 60.09 111 THR A C 1
ATOM 908 O O . THR A 1 111 ? 2.410 -4.987 18.756 1.00 60.09 111 THR A O 1
ATOM 911 N N . VAL A 1 112 ? 2.624 -4.527 16.579 1.00 57.62 112 VAL A N 1
ATOM 912 C CA . VAL A 1 112 ? 3.025 -5.897 16.234 1.00 57.62 112 VAL A CA 1
ATOM 913 C C . VAL A 1 112 ? 4.531 -6.039 16.472 1.00 57.62 112 VAL A C 1
ATOM 915 O O . VAL A 1 112 ? 5.278 -5.090 16.212 1.00 57.62 112 VAL A O 1
ATOM 918 N N . PRO A 1 113 ? 4.997 -7.192 16.979 1.00 49.94 113 PRO A N 1
ATOM 919 C CA . PRO A 1 113 ? 6.410 -7.400 17.250 1.00 49.94 113 PRO A CA 1
ATOM 920 C C . PRO A 1 113 ? 7.208 -7.303 15.947 1.00 49.94 113 PRO A C 1
ATOM 922 O O . PRO A 1 113 ? 7.010 -8.077 15.010 1.00 49.94 113 PRO A O 1
ATOM 925 N N . VAL A 1 114 ? 8.127 -6.340 15.893 1.00 54.75 114 VAL A N 1
ATOM 926 C CA . VAL A 1 114 ? 9.113 -6.225 14.817 1.00 54.75 114 VAL A CA 1
ATOM 927 C C . VAL A 1 114 ? 9.956 -7.501 14.818 1.00 54.75 114 VAL A C 1
ATOM 929 O O . VAL A 1 114 ? 10.513 -7.867 15.855 1.00 54.75 114 VAL A O 1
ATOM 932 N N . LYS A 1 115 ? 10.082 -8.182 13.667 1.00 52.06 115 LYS A N 1
ATOM 933 C CA . LYS A 1 115 ? 11.055 -9.278 13.518 1.00 52.06 115 LYS A CA 1
ATOM 934 C C . LYS A 1 115 ? 12.431 -8.749 13.915 1.00 52.06 115 LYS A C 1
ATOM 936 O O . LYS A 1 115 ? 12.906 -7.775 13.328 1.00 52.06 115 LYS A O 1
ATOM 941 N N . ALA A 1 116 ? 13.070 -9.393 14.889 1.00 47.84 116 ALA A N 1
ATOM 942 C CA . ALA A 1 116 ? 14.442 -9.080 15.254 1.00 47.84 116 ALA A CA 1
ATOM 943 C C . ALA A 1 116 ? 15.319 -9.210 14.001 1.00 47.84 116 ALA A C 1
ATOM 945 O O . ALA A 1 116 ? 15.513 -10.304 13.474 1.00 47.84 116 ALA A O 1
ATOM 946 N N . HIS A 1 117 ? 15.814 -8.086 13.486 1.00 59.09 117 HIS A N 1
ATOM 947 C CA . HIS A 1 117 ? 16.874 -8.120 12.496 1.00 59.09 117 HIS A CA 1
ATOM 948 C C . HIS A 1 117 ? 18.172 -8.325 13.268 1.00 59.09 117 HIS A C 1
ATOM 950 O O . HIS A 1 117 ? 18.484 -7.557 14.181 1.00 59.09 117 HIS A O 1
ATOM 956 N N . HIS A 1 118 ? 18.935 -9.359 12.916 1.00 57.31 118 HIS A N 1
ATOM 957 C CA . HIS A 1 118 ? 20.299 -9.477 13.407 1.00 57.31 118 HIS A CA 1
ATOM 958 C C . HIS A 1 118 ? 21.071 -8.262 12.893 1.00 57.31 118 HIS A C 1
ATOM 960 O O . HIS A 1 118 ? 21.423 -8.182 11.714 1.00 57.31 118 HIS A O 1
ATOM 966 N N . ARG A 1 119 ? 21.300 -7.274 13.767 1.00 61.09 119 ARG A N 1
ATOM 967 C CA . ARG A 1 119 ? 22.280 -6.230 13.484 1.00 61.09 119 ARG A CA 1
ATOM 968 C C . ARG A 1 119 ? 23.598 -6.948 13.260 1.00 61.09 119 ARG A C 1
ATOM 970 O O . ARG A 1 119 ? 24.089 -7.618 14.166 1.00 61.09 119 ARG A O 1
ATOM 977 N N . ARG A 1 120 ? 24.165 -6.806 12.061 1.00 59.00 120 ARG A N 1
ATOM 978 C CA . ARG A 1 120 ? 25.571 -7.136 11.850 1.00 59.00 120 ARG A CA 1
ATOM 979 C C . ARG A 1 120 ? 26.345 -6.325 12.894 1.00 59.00 120 ARG A C 1
ATOM 981 O O 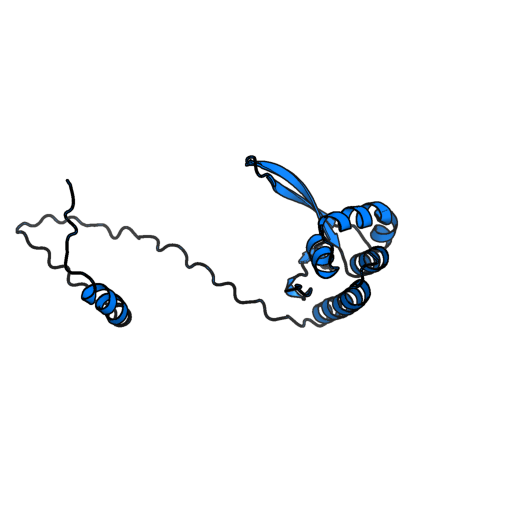. ARG A 1 120 ? 26.207 -5.097 12.881 1.00 59.00 120 ARG A O 1
ATOM 988 N N . PRO A 1 121 ? 27.081 -6.966 13.818 1.00 64.56 121 PRO A N 1
ATOM 989 C CA . PRO A 1 121 ? 27.911 -6.237 14.759 1.00 64.56 121 PRO A CA 1
ATOM 990 C C . PRO A 1 121 ? 28.817 -5.297 13.962 1.00 64.56 121 PRO A C 1
ATOM 992 O O . PRO A 1 121 ? 29.242 -5.679 12.860 1.00 64.56 121 PRO A O 1
ATOM 995 N N . PRO A 1 122 ? 29.092 -4.077 14.454 1.00 59.69 122 PRO A N 1
ATOM 996 C CA . PRO A 1 122 ? 30.091 -3.239 13.811 1.00 59.69 122 PRO A CA 1
ATOM 997 C C . PRO A 1 122 ? 31.357 -4.079 13.629 1.00 59.69 122 PRO A C 1
ATOM 999 O O . PRO A 1 122 ? 31.732 -4.840 14.526 1.00 59.69 122 PRO A O 1
ATOM 1002 N N . ALA A 1 123 ? 31.972 -4.000 12.444 1.00 64.12 123 ALA A N 1
ATOM 1003 C CA . ALA A 1 123 ? 33.264 -4.637 12.228 1.00 64.12 123 ALA A CA 1
ATOM 1004 C C . ALA A 1 123 ? 34.170 -4.210 13.385 1.00 64.12 123 ALA A C 1
ATOM 1006 O O . ALA A 1 123 ? 34.198 -3.019 13.708 1.00 64.12 123 ALA A O 1
ATOM 1007 N N . ARG A 1 124 ? 34.826 -5.174 14.050 1.00 56.81 124 ARG A N 1
ATOM 1008 C CA . ARG A 1 124 ? 35.773 -4.872 15.126 1.00 56.81 124 ARG A CA 1
ATOM 1009 C C . ARG A 1 124 ? 36.723 -3.818 14.570 1.00 56.81 124 ARG A C 1
ATOM 1011 O O . ARG A 1 124 ? 37.478 -4.101 13.642 1.00 56.81 124 ARG A O 1
ATOM 1018 N N . ARG A 1 125 ? 36.621 -2.588 15.075 1.00 44.75 125 ARG A N 1
ATOM 1019 C CA . ARG A 1 125 ? 37.660 -1.592 14.866 1.00 44.75 125 ARG A CA 1
ATOM 1020 C C . ARG A 1 125 ? 38.851 -2.208 15.571 1.00 44.75 125 ARG A C 1
ATOM 1022 O O . ARG A 1 125 ? 38.813 -2.346 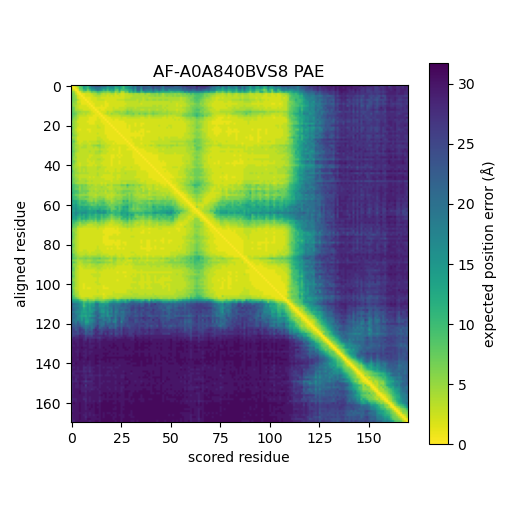16.791 1.00 44.75 125 ARG A O 1
ATOM 1029 N N . TRP A 1 126 ? 39.830 -2.677 14.807 1.00 47.84 126 TRP A N 1
ATOM 1030 C CA . TRP A 1 126 ? 41.160 -2.877 15.347 1.00 47.84 126 TRP A CA 1
ATOM 1031 C C . TRP A 1 126 ? 41.527 -1.505 15.901 1.00 47.84 126 TRP A C 1
ATOM 1033 O O . TRP A 1 126 ? 41.717 -0.550 15.153 1.00 47.84 126 TRP A O 1
ATOM 1043 N N . VAL A 1 127 ? 41.391 -1.343 17.215 1.00 49.81 127 VAL A N 1
ATOM 1044 C CA . VAL A 1 127 ? 42.084 -0.261 17.885 1.00 49.81 127 VAL A CA 1
ATOM 1045 C C . VAL A 1 127 ? 43.520 -0.685 17.698 1.00 49.81 127 VAL A C 1
ATOM 1047 O O . VAL A 1 127 ? 43.874 -1.789 18.116 1.00 49.81 127 VAL A O 1
ATOM 1050 N N . ASP A 1 128 ? 44.280 0.112 16.960 1.00 41.44 128 ASP A N 1
ATOM 1051 C CA . ASP A 1 128 ? 45.722 -0.017 16.918 1.00 41.44 128 ASP A CA 1
ATOM 1052 C C . ASP A 1 128 ? 46.180 0.128 18.371 1.00 41.44 128 ASP A C 1
ATOM 1054 O O . ASP A 1 128 ? 46.388 1.230 18.873 1.00 41.44 128 ASP A O 1
ATOM 1058 N N . THR A 1 129 ? 46.220 -0.984 19.109 1.00 44.41 129 THR A N 1
ATOM 1059 C CA . THR A 1 129 ? 47.041 -1.080 20.298 1.00 44.41 129 THR A CA 1
ATOM 1060 C C . THR A 1 129 ? 48.420 -0.891 19.735 1.00 44.41 129 THR A C 1
ATOM 1062 O O . THR A 1 129 ? 48.939 -1.779 19.060 1.00 44.41 129 THR A O 1
ATOM 1065 N N . GLU A 1 130 ? 48.913 0.332 19.901 1.00 41.06 130 GLU A N 1
ATOM 1066 C CA . GLU A 1 130 ? 50.276 0.730 19.653 1.00 41.06 130 GLU A CA 1
ATOM 1067 C C . GLU A 1 130 ? 51.160 -0.469 19.975 1.00 41.06 130 GLU A C 1
ATOM 1069 O O . GLU A 1 130 ? 51.356 -0.845 21.133 1.00 41.06 130 GLU A O 1
ATOM 1074 N N . LEU A 1 131 ? 51.639 -1.116 18.913 1.00 41.38 131 LEU A N 1
ATOM 1075 C CA . LEU A 1 131 ? 52.827 -1.934 18.954 1.00 41.38 131 LEU A CA 1
ATOM 1076 C C . LEU A 1 131 ? 53.922 -0.956 19.351 1.00 41.38 131 LEU A C 1
ATOM 1078 O O . LEU A 1 131 ? 54.621 -0.391 18.510 1.00 41.38 131 LEU A O 1
ATOM 1082 N N . PHE A 1 132 ? 54.024 -0.711 20.653 1.00 33.00 132 PHE A N 1
ATOM 1083 C CA . PHE A 1 132 ? 55.201 -0.162 21.273 1.00 33.00 132 PHE A CA 1
ATOM 1084 C C . PHE A 1 132 ? 56.269 -1.220 21.012 1.00 33.00 132 PHE A C 1
ATOM 1086 O O . PHE A 1 132 ? 56.442 -2.177 21.765 1.00 33.00 132 PHE A O 1
ATOM 1093 N N . CYS A 1 133 ? 56.922 -1.103 19.855 1.00 32.38 133 CYS A N 1
ATOM 1094 C CA . CYS A 1 133 ? 58.105 -1.857 19.495 1.00 32.38 133 CYS A CA 1
ATOM 1095 C C . CYS A 1 133 ? 59.233 -1.345 20.396 1.00 32.38 133 CYS A C 1
ATOM 1097 O O . CYS A 1 133 ? 60.106 -0.582 19.990 1.00 32.38 133 CYS A O 1
ATOM 1099 N N . GLY A 1 134 ? 59.157 -1.714 21.674 1.00 32.00 134 GLY A N 1
ATOM 1100 C CA . GLY A 1 134 ? 60.254 -1.633 22.613 1.00 32.00 134 GLY A CA 1
ATOM 1101 C C . GLY A 1 134 ? 61.244 -2.716 22.230 1.00 32.00 134 GLY A C 1
ATOM 1102 O O . GLY A 1 134 ? 61.157 -3.845 22.702 1.00 32.00 134 GLY A O 1
ATOM 1103 N N . TRP A 1 135 ? 62.161 -2.371 21.334 1.00 34.34 135 TRP A N 1
ATOM 1104 C CA . TRP A 1 135 ? 63.301 -3.199 20.977 1.00 34.34 135 TRP A CA 1
ATOM 1105 C C . TRP A 1 135 ? 64.147 -3.437 22.240 1.00 34.34 135 TRP A C 1
ATOM 1107 O O . TRP A 1 135 ? 64.922 -2.579 22.661 1.00 34.34 135 TRP A O 1
ATOM 1117 N N . ARG A 1 136 ? 63.982 -4.596 22.883 1.00 34.97 136 ARG A N 1
ATOM 1118 C CA . ARG A 1 136 ? 64.984 -5.172 23.786 1.00 34.97 136 ARG A CA 1
ATOM 1119 C C . ARG A 1 136 ? 65.271 -6.595 23.336 1.00 34.97 136 ARG A C 1
ATOM 1121 O O . ARG A 1 136 ? 64.359 -7.370 23.075 1.00 34.97 136 ARG A O 1
ATOM 1128 N N . GLY A 1 137 ? 66.560 -6.853 23.141 1.00 37.31 137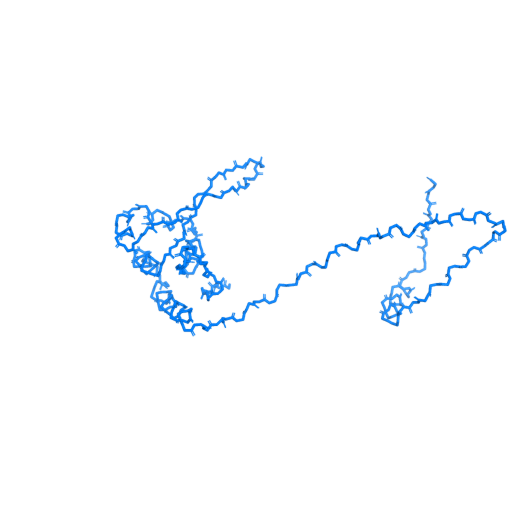 GLY A N 1
ATOM 1129 C CA . GLY A 1 137 ? 67.087 -8.003 22.426 1.00 37.31 137 GLY A CA 1
ATOM 1130 C C . GLY A 1 137 ? 66.776 -9.363 23.047 1.00 37.31 137 GLY A C 1
ATOM 1131 O O . GLY A 1 137 ? 66.372 -9.476 24.201 1.00 37.31 137 GLY A O 1
ATOM 1132 N N . ASN A 1 138 ? 67.067 -10.374 22.227 1.00 37.31 138 ASN A N 1
ATOM 1133 C CA . ASN A 1 138 ? 66.973 -11.818 22.451 1.00 37.31 138 ASN A CA 1
ATOM 1134 C C . ASN A 1 138 ? 65.570 -12.436 22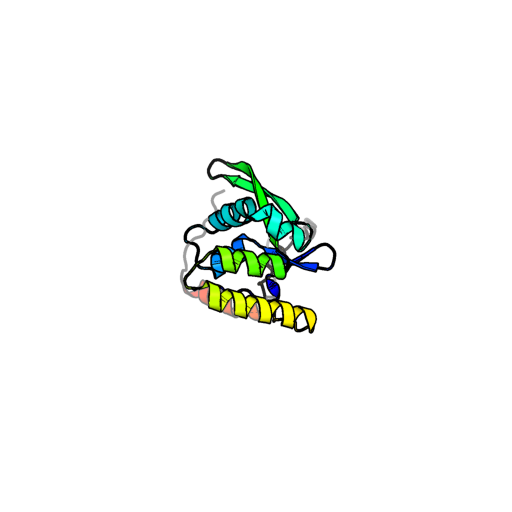.355 1.00 37.31 138 ASN A C 1
ATOM 1136 O O . ASN A 1 138 ? 65.006 -12.943 23.314 1.00 37.31 138 ASN A O 1
ATOM 1140 N N . GLY A 1 139 ? 65.058 -12.460 21.121 1.00 48.81 139 GLY A N 1
ATOM 1141 C CA . GLY A 1 139 ? 64.759 -13.710 20.410 1.00 48.81 139 GLY A CA 1
ATOM 1142 C C . GLY A 1 139 ? 64.101 -14.857 21.181 1.00 48.81 139 GLY A C 1
ATOM 1143 O O . GLY A 1 139 ? 64.721 -15.902 21.302 1.00 48.81 139 GLY A O 1
ATOM 1144 N N . MET A 1 140 ? 62.853 -14.680 21.626 1.00 31.44 140 MET A N 1
ATOM 1145 C CA . MET A 1 140 ? 61.719 -15.596 21.396 1.00 31.44 140 MET A CA 1
ATOM 1146 C C . MET A 1 140 ? 60.463 -14.950 22.008 1.00 31.44 140 MET A C 1
ATOM 1148 O O . MET A 1 140 ? 60.363 -14.817 23.224 1.00 31.44 140 MET A O 1
ATOM 1152 N N . CYS A 1 141 ? 59.505 -14.508 21.191 1.00 30.84 141 CYS A N 1
ATOM 1153 C CA . CYS A 1 141 ? 58.254 -13.947 21.708 1.00 30.84 141 CYS A CA 1
ATOM 1154 C C . CYS A 1 141 ? 57.278 -15.088 22.014 1.00 30.84 141 CYS A C 1
ATOM 1156 O O . CYS A 1 141 ? 56.611 -15.589 21.110 1.00 30.84 141 CYS A O 1
ATOM 1158 N N . HIS A 1 142 ? 57.185 -15.492 23.281 1.00 31.81 142 HIS A N 1
ATOM 1159 C CA . HIS A 1 142 ? 56.009 -16.209 23.764 1.00 31.81 142 HIS A CA 1
ATOM 1160 C C . HIS A 1 142 ? 54.857 -15.207 23.862 1.00 31.81 142 HIS A C 1
ATOM 1162 O O . HIS A 1 142 ? 54.881 -14.297 24.685 1.00 31.81 142 HIS A O 1
ATOM 1168 N N . ILE A 1 143 ? 53.863 -15.353 22.988 1.00 37.91 143 ILE A N 1
ATOM 1169 C CA . ILE A 1 143 ? 52.566 -14.707 23.172 1.00 37.91 143 ILE A CA 1
ATOM 1170 C C . ILE A 1 143 ? 51.753 -15.676 24.028 1.00 37.91 143 ILE A C 1
ATOM 1172 O O . ILE A 1 143 ? 51.192 -16.640 23.507 1.00 37.91 143 ILE A O 1
ATOM 1176 N N . GLU A 1 144 ? 51.715 -15.454 25.339 1.00 34.50 144 GLU A N 1
ATOM 1177 C CA . GLU A 1 144 ? 50.650 -16.029 26.160 1.00 34.50 144 GLU A CA 1
ATOM 1178 C C . GLU A 1 144 ? 49.358 -15.292 25.797 1.00 34.50 144 GLU A C 1
ATOM 1180 O O . GLU A 1 144 ? 49.137 -14.145 26.178 1.00 34.50 144 GLU A O 1
ATOM 1185 N N . MET A 1 145 ? 48.530 -15.926 24.966 1.00 40.47 145 MET A N 1
ATOM 1186 C CA . MET A 1 145 ? 47.137 -15.524 24.822 1.00 40.47 145 MET A CA 1
ATOM 1187 C C . MET A 1 145 ? 46.353 -16.184 25.950 1.00 40.47 145 MET A C 1
ATOM 1189 O O . MET A 1 145 ? 46.245 -17.409 25.978 1.00 40.47 145 MET A O 1
ATOM 1193 N N . GLU A 1 146 ? 45.757 -15.389 26.836 1.00 42.59 146 GLU A N 1
ATOM 1194 C CA . GLU A 1 146 ? 44.602 -15.860 27.596 1.00 42.59 146 GLU A CA 1
ATOM 1195 C C . GLU A 1 146 ? 43.466 -16.099 26.601 1.00 42.59 146 GLU A C 1
ATOM 1197 O O . GLU A 1 146 ? 42.884 -15.174 26.028 1.00 42.59 146 GLU A O 1
ATOM 1202 N N . VAL A 1 147 ? 43.219 -17.375 26.328 1.00 50.81 147 VAL A N 1
ATOM 1203 C CA . VAL A 1 147 ? 42.156 -17.829 25.444 1.00 50.81 147 VAL A CA 1
ATOM 1204 C C . VAL A 1 147 ? 40.863 -17.867 26.261 1.00 50.81 147 VAL A C 1
ATOM 1206 O O . VAL A 1 147 ? 40.801 -18.616 27.232 1.00 50.81 147 VAL A O 1
ATOM 1209 N N . PRO A 1 148 ? 39.818 -17.099 25.902 1.00 47.06 148 PRO A N 1
ATOM 1210 C CA . PRO A 1 148 ? 38.525 -17.213 26.568 1.00 47.06 148 PRO A CA 1
ATOM 1211 C C . PRO A 1 148 ? 37.944 -18.621 26.373 1.00 47.06 148 PRO A C 1
ATOM 1213 O O . PRO A 1 148 ? 38.023 -19.150 25.265 1.00 47.06 148 PRO A O 1
ATOM 1216 N N . ASP A 1 149 ? 37.291 -19.189 27.390 1.00 47.38 149 ASP A N 1
ATOM 1217 C CA . ASP A 1 149 ? 36.813 -20.588 27.390 1.00 47.38 149 ASP A CA 1
ATOM 1218 C C . ASP A 1 149 ? 35.956 -20.972 26.164 1.00 47.38 149 ASP A C 1
ATOM 1220 O O . ASP A 1 149 ? 36.008 -22.102 25.683 1.00 47.38 149 ASP A O 1
ATOM 1224 N N . TRP A 1 150 ? 35.225 -20.017 25.577 1.00 50.75 150 TRP A N 1
ATOM 1225 C CA . TRP A 1 150 ? 34.410 -20.247 24.375 1.00 50.75 150 TRP A CA 1
ATOM 1226 C C . TRP A 1 150 ? 35.225 -20.452 23.080 1.00 50.75 150 TRP A C 1
ATOM 1228 O O . TRP A 1 150 ? 34.677 -20.900 22.074 1.00 50.75 150 TRP A O 1
ATOM 1238 N N . PHE A 1 151 ? 36.519 -20.118 23.074 1.00 43.44 151 PHE A N 1
ATOM 1239 C CA . PHE A 1 151 ? 37.426 -20.275 21.931 1.00 43.44 151 PHE A CA 1
ATOM 1240 C C . PHE A 1 151 ? 38.102 -21.659 21.907 1.00 43.44 151 PHE A C 1
ATOM 1242 O O . PHE A 1 151 ? 38.553 -22.101 20.850 1.00 43.44 151 PHE A O 1
ATOM 1249 N N . ALA A 1 152 ? 38.120 -22.385 23.032 1.00 48.53 152 ALA A N 1
ATOM 1250 C CA . ALA A 1 152 ? 38.709 -23.723 23.110 1.00 48.53 152 ALA A CA 1
ATOM 1251 C C . ALA A 1 152 ? 37.904 -24.771 22.315 1.00 48.53 152 ALA A C 1
ATOM 1253 O O . ALA A 1 152 ? 38.494 -25.607 21.631 1.00 48.53 152 ALA A O 1
ATOM 1254 N N . GLU A 1 153 ? 36.568 -24.690 22.317 1.00 44.97 153 GLU A N 1
ATOM 1255 C CA . GLU A 1 153 ? 35.728 -25.682 21.625 1.00 44.97 153 GLU A CA 1
ATOM 1256 C C . GLU A 1 153 ? 35.749 -25.548 20.093 1.00 44.97 153 GLU A C 1
ATOM 1258 O O . GLU A 1 153 ? 35.643 -26.550 19.390 1.00 44.97 153 GLU A O 1
ATOM 1263 N N . GLN A 1 154 ? 35.945 -24.343 19.541 1.00 47.19 154 GLN A N 1
ATOM 1264 C CA . GLN A 1 154 ? 35.963 -24.146 18.081 1.00 47.19 154 GLN A CA 1
ATOM 1265 C C . GLN A 1 154 ? 37.315 -24.449 17.427 1.00 47.19 154 GLN A C 1
ATOM 1267 O O . GLN A 1 154 ? 37.362 -24.777 16.242 1.00 47.19 154 GLN A O 1
ATOM 1272 N N . VAL A 1 155 ? 38.421 -24.337 18.167 1.00 46.41 155 VAL A N 1
ATOM 1273 C CA . VAL A 1 155 ? 39.763 -24.540 17.600 1.00 46.41 155 VAL A CA 1
ATOM 1274 C C . VAL A 1 155 ? 40.190 -26.005 17.646 1.00 46.41 155 VAL A C 1
ATOM 1276 O O . VAL A 1 155 ? 40.847 -26.454 16.708 1.00 46.41 155 VAL A O 1
ATOM 1279 N N . LEU A 1 156 ? 39.776 -26.780 18.656 1.00 45.16 156 LEU A N 1
ATOM 1280 C CA . LEU A 1 156 ? 40.096 -28.213 18.720 1.00 45.16 156 LEU A CA 1
ATOM 1281 C C . LEU A 1 156 ? 39.507 -29.001 17.538 1.00 45.16 156 LEU A C 1
ATOM 1283 O O . LEU A 1 156 ? 40.189 -29.858 16.975 1.00 45.16 156 LEU A O 1
ATOM 1287 N N . ASP A 1 157 ? 38.293 -28.660 17.100 1.00 44.00 157 ASP A N 1
ATOM 1288 C CA . ASP A 1 157 ? 37.632 -29.339 15.976 1.00 44.00 157 ASP A CA 1
ATOM 1289 C C . ASP A 1 157 ? 38.305 -29.025 14.620 1.00 44.00 157 ASP A C 1
ATOM 1291 O O . ASP A 1 157 ? 38.326 -29.842 13.697 1.00 44.00 157 ASP A O 1
ATOM 1295 N N . LEU A 1 158 ? 38.952 -27.857 14.518 1.00 43.28 158 LEU A N 1
ATOM 1296 C CA . LEU A 1 158 ? 39.773 -27.459 13.370 1.00 43.28 158 LEU A CA 1
ATOM 1297 C C . LEU A 1 158 ? 41.183 -28.073 13.404 1.00 43.28 158 LEU A C 1
ATOM 1299 O O . LEU A 1 158 ? 41.734 -28.386 12.347 1.00 43.28 158 LEU A O 1
ATOM 1303 N N . TYR A 1 159 ? 41.765 -28.286 14.588 1.00 43.12 159 TYR A N 1
ATOM 1304 C CA . TYR A 1 159 ? 43.138 -28.788 14.732 1.00 43.12 159 TYR A CA 1
ATOM 1305 C C . TYR A 1 159 ? 43.266 -30.302 14.505 1.00 43.12 159 TYR A C 1
ATOM 1307 O O . TYR A 1 159 ? 44.314 -30.775 14.067 1.00 43.12 159 TYR A O 1
ATOM 1315 N N . HIS A 1 160 ? 42.200 -31.076 14.728 1.00 45.50 160 HIS A N 1
ATOM 1316 C CA . HIS A 1 160 ? 42.227 -32.529 14.530 1.00 45.50 160 HIS A CA 1
ATOM 1317 C C . HIS A 1 160 ? 42.045 -32.990 13.073 1.00 45.50 160 HIS A C 1
ATOM 1319 O O . HIS A 1 160 ? 42.083 -34.195 12.820 1.00 45.50 160 HIS A O 1
ATOM 1325 N N . ARG A 1 161 ? 41.883 -32.078 12.096 1.00 44.78 161 ARG A N 1
ATOM 1326 C CA . ARG A 1 161 ? 41.522 -32.456 10.714 1.00 44.78 161 ARG A CA 1
ATOM 1327 C C . ARG A 1 161 ? 42.579 -32.277 9.621 1.00 44.78 161 ARG A C 1
ATOM 1329 O O . ARG A 1 161 ? 42.322 -32.748 8.517 1.00 44.78 161 ARG A O 1
ATOM 1336 N N . ALA A 1 162 ? 43.753 -31.691 9.875 1.00 37.00 162 ALA A N 1
ATOM 1337 C CA . ALA A 1 162 ? 44.855 -31.708 8.896 1.00 37.00 162 ALA A CA 1
ATOM 1338 C C . ALA A 1 162 ? 46.207 -31.249 9.485 1.00 37.00 162 ALA A C 1
ATOM 1340 O O . ALA A 1 162 ? 46.398 -30.049 9.690 1.00 37.00 162 ALA A O 1
ATOM 1341 N N . PRO A 1 163 ? 47.197 -32.138 9.688 1.00 34.09 163 PRO A N 1
ATOM 1342 C CA . PRO A 1 163 ? 48.579 -31.719 9.869 1.00 34.09 163 PRO A CA 1
ATOM 1343 C C . PRO A 1 163 ? 49.224 -31.546 8.487 1.00 34.09 163 PRO A C 1
ATOM 1345 O O . PRO A 1 163 ? 49.530 -32.528 7.815 1.00 34.09 163 PRO A O 1
ATOM 1348 N N . GLY A 1 164 ? 49.436 -30.309 8.034 1.00 37.97 164 GLY A N 1
ATOM 1349 C CA . GLY A 1 164 ? 50.206 -30.097 6.807 1.00 37.97 164 GLY A CA 1
ATOM 1350 C C . GLY A 1 164 ? 50.148 -28.694 6.218 1.00 37.97 164 GLY A C 1
ATOM 1351 O O . GLY A 1 164 ? 49.196 -28.349 5.535 1.00 37.97 164 GLY A O 1
ATOM 1352 N N . GLN A 1 165 ? 51.247 -27.958 6.404 1.00 39.69 165 GLN A N 1
ATOM 1353 C CA . GLN A 1 165 ? 51.747 -26.891 5.528 1.00 39.69 165 GLN A CA 1
ATOM 1354 C C . GLN A 1 165 ? 50.927 -25.594 5.418 1.00 39.69 165 GLN A C 1
ATOM 1356 O O . GLN A 1 165 ? 50.078 -25.424 4.553 1.00 39.69 165 GLN A O 1
ATOM 1361 N N . ILE A 1 166 ? 51.367 -24.580 6.167 1.00 35.19 166 ILE A N 1
ATOM 1362 C CA . ILE A 1 166 ? 51.374 -23.202 5.659 1.00 35.19 166 ILE A CA 1
ATOM 1363 C C . ILE A 1 166 ? 52.835 -22.754 5.627 1.00 35.19 166 ILE A C 1
ATOM 1365 O O . ILE A 1 166 ? 53.347 -22.145 6.565 1.00 35.19 166 ILE A O 1
ATOM 1369 N N . ALA A 1 167 ? 53.525 -23.111 4.543 1.00 33.56 167 ALA A N 1
ATOM 1370 C CA . ALA A 1 167 ? 54.752 -22.439 4.147 1.00 33.56 167 ALA A CA 1
ATOM 1371 C C . ALA A 1 167 ? 54.366 -21.032 3.667 1.00 33.56 167 ALA A C 1
ATOM 1373 O O . ALA A 1 167 ? 53.588 -20.875 2.726 1.00 33.56 167 ALA A O 1
ATOM 1374 N N . ARG A 1 168 ? 54.863 -20.007 4.359 1.00 36.28 168 ARG A N 1
ATOM 1375 C CA . ARG A 1 168 ? 54.758 -18.611 3.931 1.00 36.28 168 ARG A CA 1
ATOM 1376 C C . ARG A 1 168 ? 55.861 -18.363 2.904 1.00 36.28 168 ARG A C 1
ATOM 1378 O O . ARG A 1 168 ? 57.033 -18.470 3.254 1.00 36.28 168 ARG A O 1
ATOM 1385 N N . ASN A 1 169 ? 55.487 -18.064 1.663 1.00 31.20 169 ASN A N 1
ATOM 1386 C CA . ASN A 1 169 ? 56.423 -17.509 0.686 1.00 31.20 169 ASN A CA 1
ATOM 1387 C C . ASN A 1 169 ? 56.733 -16.052 1.053 1.00 31.20 169 ASN A C 1
ATOM 1389 O O . ASN A 1 169 ? 55.837 -15.325 1.489 1.00 31.20 169 ASN A O 1
ATOM 1393 N N . CYS A 1 170 ? 58.016 -15.716 0.918 1.00 34.69 170 CYS A N 1
ATOM 1394 C CA . CYS A 1 170 ? 58.641 -14.423 1.186 1.00 34.69 170 CYS A CA 1
ATOM 1395 C C . CYS A 1 170 ? 58.046 -13.265 0.381 1.00 34.69 170 CYS A C 1
ATOM 1397 O O . CYS A 1 170 ? 57.609 -13.504 -0.768 1.00 34.69 170 CYS A O 1
#

Secondary structure (DSSP, 8-state):
------GGGEEEETTEEEEEHHHHHHHHT-SSGGGHHHHHHHTHHHHHTTS--EEEEEEEE-TTS-EEEEEEEEE-HHHHHHHHHHH--TTHHHHHHHHHHHHHHHHTT-PPPPP---PPPPP---------------S---------HHHHHHHHHHHTT---------

Solvent-accessible surface area (backbone atoms only — not comparable to full-atom values): 10884 Å² total; per-residue (Å²): 135,84,66,75,84,48,52,81,57,48,43,76,56,93,91,37,63,20,37,44,46,55,62,52,19,52,46,37,64,45,94,55,29,72,59,5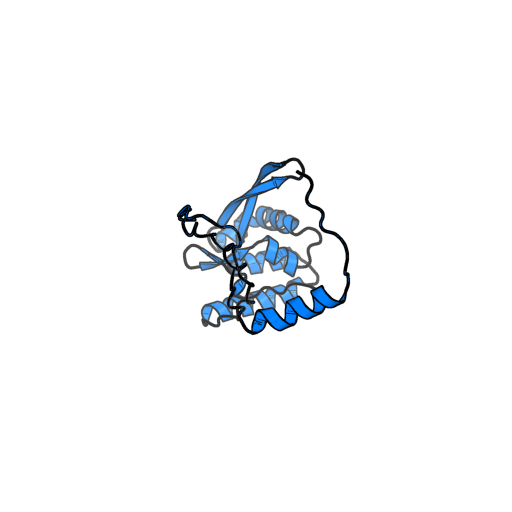1,53,58,55,48,62,77,42,38,75,67,40,45,75,75,41,84,78,44,75,42,82,41,81,41,75,45,98,86,69,47,77,42,81,40,82,45,46,40,32,40,68,68,39,48,47,51,52,36,66,73,60,74,35,97,37,26,66,62,45,45,54,46,49,53,52,32,56,51,34,50,76,69,69,53,77,61,84,74,79,85,72,82,72,76,70,76,76,80,74,79,69,80,70,75,78,75,79,74,89,70,88,79,94,73,87,80,79,84,71,89,72,58,78,80,54,57,69,65,48,54,69,61,63,76,71,68,94,76,84,84,82,79,80,131

Foldseek 3Di:
DQDADALVQWDQDPNATWHKQLNLQSNLPPPDSCVLVVLCVVCVVVQCVVHDKDWDWDWDADPVRDTDTDIITTGGLVSSLVSLVSVPGPCSVVNNVSSVVRNVCVVVVNDDDDPDDPDPPPDPPPPCPPPPPPDDDDDDDDDPDPDPPVRVVVVVVVVVPDDDDDDDDD

Sequence (170 aa):
MQDLISVSDLHVINDEPRVLDLRLAEALGFERPRKIREIIERNRHELESFGTLAPRRRAQLRANGARHLVTEYHLNEPQALIVCMFSRTARAADVRRLLVEVFMAWRQGKTVPVKAHHRRPPARRWVDTELFCGWRGNGMCHIEMEVPDWFAEQVLDLYHRAPGQIARNC

Radius of gyration: 28.12 Å; Cα contacts (8 Å, |Δi|>4): 154; chains: 1; bounding box: 79×47×44 Å

Mean predicted aligned error: 16.01 Å